Protein AF-A0A821DBW0-F1 (afdb_monomer_lite)

Foldseek 3Di:
DDPVCVVVDDDPDDDDPVNVLVLLLVLCVLAPCQVVDVVSSVVVSVV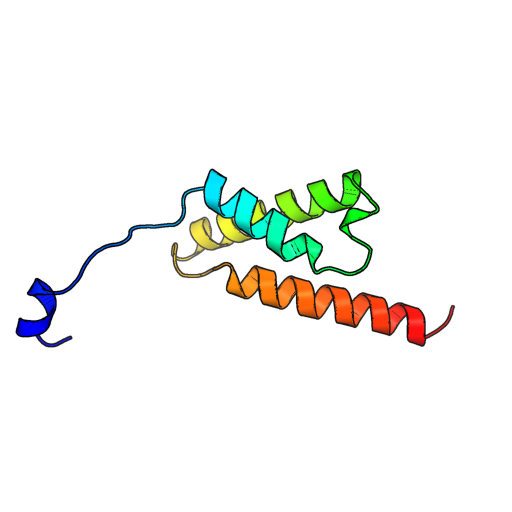VSVVLVVCCVVDNNPSDDCVVSNVVSVVRNVVVVVVVVVPD

Secondary structure (DSSP, 8-state):
--GGGGGG-----PPPHHHHHHHHHHHHTTSTTGGGSHHHHHHHHHHHHHHHHHHHHHS-TTS--HHHHHHHHHHHHHHHHHHHHH--

Radius of gyration: 17.26 Å; chains: 1; bounding box: 33×28×58 Å

Structure (mmCIF, N/CA/C/O backbone):
data_AF-A0A821DBW0-F1
#
_entry.id   AF-A0A821DBW0-F1
#
loop_
_atom_site.group_PDB
_atom_site.id
_atom_site.type_symbol
_atom_site.label_atom_id
_atom_site.label_alt_id
_atom_site.label_comp_id
_atom_site.label_asym_id
_atom_site.label_entity_id
_atom_site.label_seq_id
_atom_site.pdbx_PDB_ins_code
_atom_site.Cartn_x
_atom_site.Cartn_y
_atom_site.Cartn_z
_atom_site.occupancy
_atom_site.B_iso_or_equiv
_atom_site.auth_seq_id
_atom_site.auth_comp_id
_atom_site.auth_asym_id
_atom_site.auth_atom_id
_atom_site.pdbx_PDB_model_num
ATOM 1 N N . MET A 1 1 ? -20.616 -14.711 19.531 1.00 68.19 1 MET A N 1
ATOM 2 C CA . MET A 1 1 ? -19.578 -15.265 20.431 1.00 68.19 1 MET A CA 1
ATOM 3 C C . MET A 1 1 ? -20.231 -15.666 21.749 1.00 68.19 1 MET A C 1
ATOM 5 O O . MET A 1 1 ? -21.231 -15.040 22.081 1.00 68.19 1 MET A O 1
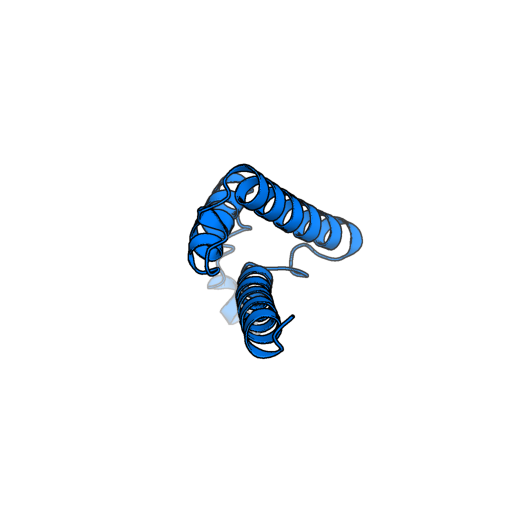ATOM 9 N N . PRO A 1 2 ? -19.718 -16.681 22.469 1.00 85.12 2 PRO A N 1
ATOM 10 C CA . PRO A 1 2 ? -20.169 -17.018 23.825 1.00 85.12 2 PRO A CA 1
ATOM 11 C C . PRO A 1 2 ? -19.888 -15.874 24.812 1.00 85.12 2 PRO A C 1
ATOM 13 O O . PRO A 1 2 ? -18.829 -15.255 24.725 1.00 85.12 2 PRO A O 1
ATOM 16 N N . GLU A 1 3 ? -20.788 -15.618 25.765 1.00 78.56 3 GLU A N 1
ATOM 17 C CA . GLU A 1 3 ? -20.655 -14.514 26.738 1.00 78.56 3 GLU A CA 1
ATOM 18 C C . GLU A 1 3 ? -19.382 -14.610 27.589 1.00 78.56 3 GLU A C 1
ATOM 20 O O . GLU A 1 3 ? -18.715 -13.605 27.812 1.00 78.56 3 GLU A O 1
ATOM 25 N N . THR A 1 4 ? -18.966 -15.821 27.966 1.00 86.12 4 THR A N 1
ATOM 26 C CA . THR A 1 4 ? -17.733 -16.063 28.737 1.00 86.12 4 THR A CA 1
ATOM 27 C C . THR A 1 4 ? -16.456 -15.686 27.988 1.00 86.12 4 THR A C 1
ATOM 29 O O . THR A 1 4 ? -15.398 -15.587 28.595 1.00 86.12 4 THR A O 1
ATOM 32 N N . MET A 1 5 ? -16.520 -15.513 26.664 1.00 84.75 5 MET A N 1
ATOM 33 C CA . MET A 1 5 ? -15.377 -15.073 25.866 1.00 84.75 5 MET A CA 1
ATOM 34 C C . MET A 1 5 ? -15.258 -13.548 25.795 1.00 84.75 5 MET A C 1
ATOM 36 O O . MET A 1 5 ? -14.180 -13.071 25.457 1.00 84.75 5 MET A O 1
ATOM 40 N N . LEU A 1 6 ? -16.314 -12.792 26.126 1.00 80.12 6 LEU A N 1
ATOM 41 C CA . LEU A 1 6 ? -16.324 -11.325 26.037 1.00 80.12 6 LEU A CA 1
ATOM 42 C C . LEU A 1 6 ? -15.299 -10.678 26.977 1.00 80.12 6 LEU A C 1
ATOM 44 O O . LEU A 1 6 ? -14.674 -9.691 26.602 1.00 80.12 6 LEU A O 1
ATOM 48 N N . GLU A 1 7 ? -15.071 -11.270 28.152 1.00 83.19 7 GLU A N 1
ATOM 49 C CA . GLU A 1 7 ? -14.086 -10.797 29.140 1.00 83.19 7 GLU A CA 1
ATOM 50 C C . GLU A 1 7 ? -12.630 -10.904 28.653 1.00 83.19 7 GLU A C 1
ATOM 52 O O . GLU A 1 7 ? -11.737 -10.285 29.227 1.00 83.19 7 GLU A O 1
ATOM 57 N N . TYR A 1 8 ? -12.386 -11.666 27.583 1.00 83.88 8 TYR A N 1
ATOM 58 C CA . TYR A 1 8 ? -11.059 -11.874 27.001 1.00 83.88 8 TYR A CA 1
ATOM 59 C C . TYR A 1 8 ? -10.861 -11.134 25.670 1.00 83.88 8 TYR A C 1
ATOM 61 O O . TYR A 1 8 ? -9.847 -11.340 25.000 1.00 83.88 8 TYR A O 1
ATOM 69 N N . ILE A 1 9 ? -11.818 -10.296 25.254 1.00 85.12 9 ILE A N 1
ATOM 70 C CA . ILE A 1 9 ? -11.716 -9.522 24.014 1.00 85.12 9 ILE A CA 1
ATOM 71 C C . ILE A 1 9 ? -10.969 -8.222 24.295 1.00 85.12 9 ILE A C 1
ATOM 73 O O . ILE A 1 9 ? -11.364 -7.430 25.145 1.00 85.12 9 ILE A O 1
ATOM 77 N N . TRP A 1 10 ? -9.915 -7.984 23.520 1.00 79.94 10 TRP A N 1
ATOM 78 C CA . TRP A 1 10 ? -9.252 -6.689 23.445 1.00 79.94 10 TRP A CA 1
ATOM 79 C C . TRP A 1 10 ? -9.624 -5.981 22.149 1.00 79.94 10 TRP A C 1
ATOM 81 O O . TRP A 1 10 ? -9.549 -6.569 21.068 1.00 79.94 10 TRP A O 1
ATOM 91 N N . ASP A 1 11 ? -9.979 -4.703 22.266 1.00 77.56 11 ASP A N 1
ATOM 92 C CA . ASP A 1 11 ? -10.075 -3.804 21.124 1.00 77.56 11 ASP A CA 1
ATOM 93 C C . ASP A 1 11 ? -8.688 -3.212 20.842 1.00 77.56 11 ASP A C 1
ATOM 95 O O . ASP A 1 11 ? -8.168 -2.400 21.610 1.00 77.56 11 ASP A O 1
ATOM 99 N N . TYR A 1 12 ? -8.062 -3.665 19.757 1.00 74.69 12 TYR A N 1
ATOM 100 C CA . TYR A 1 12 ? -6.782 -3.133 19.282 1.00 74.69 12 TYR A CA 1
ATOM 101 C C . TYR A 1 12 ? -6.942 -1.825 18.490 1.00 74.69 12 TYR A C 1
ATOM 103 O O . TYR A 1 12 ? -5.940 -1.211 18.120 1.00 74.69 12 TYR A O 1
ATOM 111 N N . GLY A 1 13 ? -8.180 -1.388 18.245 1.00 76.38 13 GLY A N 1
ATOM 112 C CA . GLY A 1 13 ? -8.508 -0.200 17.478 1.00 76.38 13 GLY A CA 1
ATOM 113 C C . GLY A 1 13 ? -8.211 -0.329 15.983 1.00 76.38 13 GLY A C 1
ATOM 114 O O . GLY A 1 13 ? -7.928 -1.404 15.448 1.00 76.38 13 GLY A O 1
ATOM 115 N N . TYR A 1 14 ? -8.278 0.814 15.302 1.00 78.88 14 TYR A N 1
ATOM 116 C CA . TYR A 1 14 ? -7.980 0.941 13.878 1.00 78.88 14 TYR A CA 1
ATOM 117 C C . TYR A 1 14 ? -6.552 1.436 13.650 1.00 78.88 14 TYR A C 1
ATOM 119 O O . TYR A 1 14 ? -5.968 2.146 14.471 1.00 78.88 14 TYR A O 1
ATOM 127 N N . LEU A 1 15 ? -6.001 1.090 12.488 1.00 82.50 15 LEU A N 1
ATOM 128 C CA . LEU A 1 15 ? -4.728 1.632 12.036 1.00 82.50 15 LEU A CA 1
ATOM 129 C C . LEU A 1 15 ? -4.869 3.147 11.831 1.00 82.50 15 LEU A C 1
ATOM 131 O O . LEU A 1 15 ? -5.760 3.588 11.108 1.00 82.50 15 LEU A O 1
ATOM 135 N N . ASN A 1 16 ? -4.005 3.948 12.456 1.00 87.25 16 ASN A N 1
ATOM 136 C CA . ASN A 1 16 ? -3.997 5.388 12.199 1.00 87.25 16 ASN A CA 1
ATOM 137 C C . ASN A 1 16 ? -3.414 5.701 10.809 1.00 87.25 16 ASN A C 1
ATOM 139 O O . ASN A 1 16 ? -2.638 4.917 10.257 1.00 87.25 16 ASN A O 1
ATOM 143 N N . GLU A 1 17 ? -3.759 6.871 10.271 1.00 88.44 17 GLU A N 1
ATOM 144 C CA . GLU A 1 17 ? -3.404 7.279 8.904 1.00 88.44 17 GLU A CA 1
ATOM 145 C C . GLU A 1 17 ? -1.890 7.291 8.647 1.00 88.44 17 GLU A C 1
ATOM 147 O O . GLU A 1 17 ? -1.436 6.852 7.592 1.00 88.44 17 GLU A O 1
ATOM 152 N N . THR A 1 18 ? -1.085 7.740 9.616 1.00 92.50 18 THR A N 1
ATOM 153 C CA . THR A 1 18 ? 0.382 7.767 9.495 1.00 92.50 18 THR A CA 1
ATOM 154 C C . THR A 1 18 ? 0.960 6.360 9.376 1.00 92.50 18 THR A C 1
ATOM 156 O O . THR A 1 18 ? 1.804 6.093 8.525 1.00 92.50 18 THR A O 1
ATOM 159 N N . THR A 1 19 ? 0.473 5.438 10.203 1.00 93.38 19 THR A N 1
ATOM 160 C CA . THR A 1 19 ? 0.926 4.046 10.186 1.00 93.38 19 THR A CA 1
ATOM 161 C C . THR A 1 19 ? 0.467 3.362 8.900 1.00 93.38 19 THR A C 1
ATOM 163 O O . THR A 1 19 ? 1.231 2.620 8.287 1.00 93.38 19 THR A O 1
ATOM 166 N N . GLU A 1 20 ? -0.758 3.639 8.447 1.00 94.19 20 GLU A N 1
ATOM 167 C CA . GLU A 1 20 ? -1.260 3.155 7.161 1.00 94.19 20 GLU A CA 1
ATOM 168 C C . GLU A 1 20 ? -0.396 3.635 5.991 1.00 94.19 20 GLU A C 1
ATOM 170 O O . GLU A 1 20 ? -0.001 2.825 5.151 1.00 94.19 20 GLU A O 1
ATOM 175 N N . LEU A 1 21 ? -0.048 4.924 5.962 1.00 96.75 21 LEU A N 1
ATOM 176 C CA . LEU A 1 21 ? 0.854 5.506 4.970 1.00 96.75 21 LEU A CA 1
ATOM 177 C C . LEU A 1 21 ? 2.193 4.761 4.920 1.00 96.75 21 LEU A C 1
ATOM 179 O O . LEU A 1 21 ? 2.668 4.435 3.828 1.00 96.75 21 LEU A O 1
ATOM 183 N N . ASP A 1 22 ? 2.794 4.483 6.076 1.00 96.81 22 ASP A N 1
ATOM 184 C CA . ASP A 1 22 ? 4.076 3.782 6.156 1.00 96.81 22 ASP A CA 1
ATOM 185 C C . ASP A 1 22 ? 3.963 2.334 5.663 1.00 96.81 22 ASP A C 1
ATOM 187 O O . ASP A 1 22 ? 4.778 1.897 4.846 1.00 96.81 22 ASP A O 1
ATOM 191 N N . TYR A 1 23 ? 2.905 1.611 6.049 1.00 97.56 23 TYR A N 1
ATOM 192 C CA . TYR A 1 23 ? 2.646 0.270 5.521 1.00 97.56 23 TYR A CA 1
ATOM 193 C C . TYR A 1 23 ? 2.451 0.277 4.004 1.00 97.56 23 TYR A C 1
ATOM 195 O O . TYR A 1 23 ? 3.076 -0.526 3.308 1.00 97.56 23 TYR A O 1
ATOM 203 N N . VAL A 1 24 ? 1.628 1.185 3.469 1.00 98.06 24 VAL A N 1
ATOM 204 C CA . VAL A 1 24 ? 1.388 1.299 2.023 1.00 98.06 24 VAL A CA 1
ATOM 205 C C . VAL A 1 24 ? 2.695 1.579 1.284 1.00 98.06 24 VAL A C 1
ATOM 207 O O . VAL A 1 24 ? 3.009 0.873 0.324 1.00 98.06 24 VAL A O 1
ATOM 210 N N . LYS A 1 25 ? 3.504 2.537 1.759 1.00 98.12 25 LYS A N 1
ATOM 211 C CA . LYS A 1 25 ? 4.838 2.823 1.204 1.00 98.12 25 LYS A CA 1
ATOM 212 C C . LYS A 1 25 ? 5.703 1.570 1.157 1.00 98.12 25 LYS A C 1
ATOM 214 O O . LYS A 1 25 ? 6.205 1.217 0.091 1.00 98.12 25 LYS A O 1
ATOM 219 N N . THR A 1 26 ? 5.856 0.873 2.284 1.00 98.19 26 THR A N 1
ATOM 220 C CA . THR A 1 26 ? 6.686 -0.336 2.367 1.00 98.19 26 THR A CA 1
ATOM 221 C C . THR A 1 26 ? 6.171 -1.451 1.458 1.00 98.19 26 THR A C 1
ATOM 223 O O . THR A 1 26 ? 6.960 -2.126 0.797 1.00 98.19 26 THR A O 1
ATOM 226 N N . MET A 1 27 ? 4.854 -1.642 1.366 1.00 98.50 27 MET A N 1
ATOM 227 C CA . MET A 1 27 ? 4.258 -2.663 0.501 1.00 98.50 27 MET A CA 1
ATOM 228 C C . MET A 1 27 ? 4.463 -2.367 -0.988 1.00 98.50 27 MET A C 1
ATOM 230 O O . MET A 1 27 ? 4.700 -3.297 -1.768 1.00 98.50 27 MET A O 1
ATOM 234 N N . LEU A 1 28 ? 4.413 -1.093 -1.385 1.00 98.31 28 LEU A N 1
ATOM 235 C CA . LEU A 1 28 ? 4.620 -0.673 -2.770 1.00 98.31 28 LEU A CA 1
ATOM 236 C C . LEU A 1 28 ? 6.070 -0.800 -3.236 1.00 98.31 28 LEU A C 1
ATOM 238 O O . LEU A 1 28 ? 6.291 -0.929 -4.437 1.00 98.31 28 LEU A O 1
ATOM 242 N N . LEU A 1 29 ? 7.050 -0.883 -2.332 1.00 97.94 29 LEU A N 1
ATOM 243 C CA . LEU A 1 29 ? 8.431 -1.230 -2.703 1.00 97.94 29 LEU A CA 1
ATOM 244 C C . LEU A 1 29 ? 8.547 -2.629 -3.337 1.00 97.94 29 LEU A C 1
ATOM 246 O O . LEU A 1 29 ? 9.531 -2.927 -4.006 1.00 97.94 29 LEU A O 1
ATOM 250 N N . ARG A 1 30 ? 7.537 -3.492 -3.168 1.00 96.88 30 ARG A N 1
ATOM 251 C CA . ARG A 1 30 ? 7.464 -4.808 -3.829 1.00 96.88 30 ARG A CA 1
ATOM 252 C C . ARG A 1 30 ? 6.916 -4.735 -5.262 1.00 96.88 30 ARG A C 1
ATOM 254 O O . ARG A 1 30 ? 6.871 -5.756 -5.951 1.00 96.88 30 ARG A O 1
ATOM 261 N N . CYS A 1 31 ? 6.447 -3.567 -5.706 1.00 97.94 31 CYS A N 1
ATOM 262 C CA . CYS A 1 31 ? 6.034 -3.341 -7.088 1.00 97.94 31 CYS A CA 1
ATOM 263 C C . CYS A 1 31 ? 7.271 -3.117 -7.962 1.00 97.94 31 CYS A C 1
ATOM 265 O O . CYS A 1 31 ? 8.068 -2.213 -7.712 1.00 97.94 31 CYS A O 1
ATOM 267 N N . LYS A 1 32 ? 7.423 -3.924 -9.014 1.00 96.69 32 LYS A N 1
ATOM 268 C CA . LYS A 1 32 ? 8.561 -3.869 -9.935 1.00 96.69 32 LYS A CA 1
ATOM 269 C C . LYS A 1 32 ? 8.692 -2.475 -10.555 1.00 96.69 32 LYS A C 1
ATOM 271 O O . LYS A 1 32 ? 7.746 -1.955 -11.145 1.00 96.69 32 LYS A O 1
ATOM 276 N N . TYR A 1 33 ? 9.876 -1.881 -10.420 1.00 96.56 33 TYR A N 1
ATOM 277 C CA . TYR A 1 33 ? 10.261 -0.577 -10.979 1.00 96.56 33 TYR A CA 1
ATOM 278 C C . TYR A 1 33 ? 9.440 0.635 -10.515 1.00 96.56 33 TYR A C 1
ATOM 280 O O . TYR A 1 33 ? 9.799 1.754 -10.867 1.00 96.56 33 TYR A O 1
ATOM 288 N N . LEU A 1 34 ? 8.382 0.462 -9.715 1.00 97.31 34 LEU A N 1
ATOM 289 C CA . LEU A 1 34 ? 7.492 1.561 -9.342 1.00 97.31 34 LEU A CA 1
ATOM 290 C C . LEU A 1 34 ? 8.241 2.638 -8.547 1.00 97.31 34 LEU A C 1
ATOM 292 O O . LEU A 1 34 ? 8.109 3.823 -8.831 1.00 97.31 34 LEU A O 1
ATOM 296 N N . SER A 1 35 ? 9.089 2.220 -7.603 1.00 96.69 35 SER A N 1
ATOM 297 C CA . SER A 1 35 ? 9.914 3.117 -6.784 1.00 96.69 35 SER A CA 1
ATOM 298 C C . SER A 1 35 ? 10.999 3.860 -7.568 1.00 96.69 35 SER A C 1
ATOM 300 O O . SER A 1 35 ? 11.570 4.811 -7.046 1.00 96.69 35 SER A O 1
ATOM 302 N N . ASN A 1 36 ? 11.295 3.457 -8.809 1.00 97.62 36 ASN A N 1
ATOM 303 C CA . ASN A 1 36 ? 12.282 4.145 -9.646 1.00 97.62 36 ASN A CA 1
ATOM 304 C C . ASN A 1 36 ? 11.735 5.472 -10.197 1.00 97.62 36 ASN A C 1
ATOM 306 O O . ASN A 1 36 ? 12.507 6.307 -10.663 1.00 97.62 36 ASN A O 1
ATOM 310 N N . PHE A 1 37 ? 10.414 5.667 -10.149 1.00 96.75 37 PHE A N 1
ATOM 311 C CA . PHE A 1 37 ? 9.731 6.859 -10.634 1.00 96.75 37 PHE A CA 1
ATOM 312 C C . PHE A 1 37 ? 9.069 7.582 -9.461 1.00 96.75 37 PHE A C 1
ATOM 314 O O . PHE A 1 37 ? 7.883 7.394 -9.206 1.00 96.75 37 PHE A O 1
ATOM 321 N N . GLU A 1 38 ? 9.823 8.419 -8.746 1.00 96.69 38 GLU A N 1
ATOM 322 C CA . GLU A 1 38 ? 9.390 9.056 -7.489 1.00 96.69 38 GLU A CA 1
ATOM 323 C C . GLU A 1 38 ? 8.014 9.739 -7.580 1.00 96.69 38 GLU A C 1
ATOM 325 O O . GLU A 1 38 ? 7.155 9.538 -6.721 1.00 96.69 38 GLU A O 1
ATOM 330 N N . VAL A 1 39 ? 7.768 10.500 -8.652 1.00 97.81 39 VAL A N 1
ATOM 331 C CA . VAL A 1 39 ? 6.484 11.189 -8.865 1.00 97.81 39 VAL A CA 1
ATOM 332 C C . VAL A 1 39 ? 5.330 10.190 -8.985 1.00 97.81 39 VAL A C 1
ATOM 334 O O . VAL A 1 39 ? 4.286 10.373 -8.361 1.00 97.81 39 VAL A O 1
ATOM 337 N N . ILE A 1 40 ? 5.521 9.112 -9.750 1.00 97.62 40 ILE A N 1
ATOM 338 C CA . ILE A 1 40 ? 4.503 8.072 -9.946 1.00 97.62 40 ILE A CA 1
ATOM 339 C C . ILE A 1 40 ? 4.314 7.274 -8.654 1.00 97.62 40 ILE A C 1
ATOM 341 O O . ILE A 1 40 ? 3.183 7.004 -8.266 1.00 97.62 40 ILE A O 1
ATOM 345 N N . PHE A 1 41 ? 5.399 6.939 -7.957 1.00 98.31 41 PHE A N 1
ATOM 346 C CA . PHE A 1 41 ? 5.361 6.231 -6.682 1.00 98.31 41 PHE A CA 1
ATOM 347 C C . PHE A 1 41 ? 4.525 6.992 -5.646 1.00 98.31 41 PHE A C 1
ATOM 349 O O . PHE A 1 41 ? 3.590 6.433 -5.071 1.00 98.31 41 PHE A O 1
ATOM 356 N N . ASN A 1 42 ? 4.792 8.290 -5.474 1.00 98.06 42 ASN A N 1
ATOM 357 C CA . ASN A 1 42 ? 4.031 9.149 -4.569 1.00 98.06 42 ASN A CA 1
ATOM 358 C C . ASN A 1 42 ? 2.567 9.297 -5.003 1.00 98.06 42 ASN A C 1
ATOM 360 O O . ASN A 1 42 ? 1.674 9.240 -4.156 1.00 98.06 42 ASN A O 1
ATOM 364 N N . LEU A 1 43 ? 2.302 9.425 -6.307 1.00 98.38 43 LEU A N 1
ATOM 365 C CA . LEU A 1 43 ? 0.937 9.476 -6.833 1.00 98.38 43 LEU A CA 1
ATOM 366 C C . LEU A 1 43 ? 0.160 8.188 -6.528 1.00 98.38 43 LEU A C 1
ATOM 368 O O . LEU A 1 43 ? -0.982 8.262 -6.086 1.00 98.38 43 LEU A O 1
ATOM 372 N N . VAL A 1 44 ? 0.771 7.015 -6.720 1.00 98.38 44 VAL A N 1
ATOM 373 C CA . VAL A 1 44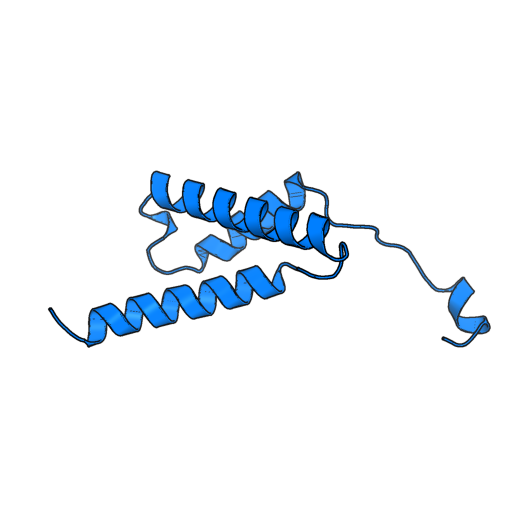 ? 0.136 5.717 -6.438 1.00 98.38 44 VAL A CA 1
ATOM 374 C C . VAL A 1 44 ? -0.139 5.548 -4.943 1.00 98.38 44 VAL A C 1
ATOM 376 O O . VAL A 1 44 ? -1.221 5.089 -4.586 1.00 98.38 44 VAL A O 1
ATOM 379 N N . ILE A 1 45 ? 0.779 5.970 -4.064 1.00 98.25 45 ILE A N 1
ATOM 380 C CA . ILE A 1 45 ? 0.536 5.981 -2.611 1.00 98.25 45 ILE A CA 1
ATOM 381 C C . ILE A 1 45 ? -0.713 6.804 -2.287 1.00 98.25 45 ILE A C 1
ATOM 383 O O . ILE A 1 45 ? -1.618 6.309 -1.616 1.00 98.25 45 ILE A O 1
ATOM 387 N N . GLN A 1 46 ? -0.777 8.045 -2.780 1.00 98.25 46 GLN A N 1
ATOM 388 C CA . GLN A 1 46 ? -1.912 8.931 -2.518 1.00 98.25 46 GLN A CA 1
ATOM 389 C C . GLN A 1 46 ? -3.209 8.367 -3.095 1.00 98.25 46 GLN A C 1
ATOM 391 O O . GLN A 1 46 ? -4.226 8.358 -2.409 1.00 98.25 46 GLN A O 1
ATOM 396 N N . LEU A 1 47 ? -3.169 7.828 -4.315 1.00 98.44 47 LEU A N 1
ATOM 397 C CA . LEU A 1 47 ? -4.323 7.201 -4.951 1.00 98.44 47 LEU A CA 1
ATOM 398 C C . LEU A 1 47 ? -4.878 6.050 -4.105 1.00 98.44 47 LEU A C 1
ATOM 400 O O . LEU A 1 47 ? -6.086 5.982 -3.895 1.00 98.44 47 LEU A O 1
ATOM 404 N N . LEU A 1 48 ? -4.020 5.157 -3.604 1.00 98.06 48 LEU A N 1
ATOM 405 C CA . LEU A 1 48 ? -4.450 3.998 -2.818 1.00 98.06 48 LEU A CA 1
ATOM 406 C C . LEU A 1 48 ? -4.997 4.392 -1.444 1.00 98.06 48 LEU A C 1
ATOM 408 O O . LEU A 1 48 ? -6.006 3.833 -1.016 1.00 98.06 48 LEU A O 1
ATOM 412 N N . LEU A 1 49 ? -4.381 5.371 -0.775 1.00 96.94 49 LEU A N 1
ATOM 413 C CA . LEU A 1 49 ? -4.885 5.896 0.498 1.00 96.94 49 LEU A CA 1
ATOM 414 C C . LEU A 1 49 ? -6.242 6.580 0.325 1.00 96.94 49 LEU A C 1
ATOM 416 O O . LEU A 1 49 ? -7.175 6.292 1.072 1.00 96.94 49 LEU A O 1
ATOM 420 N N . GLN A 1 50 ? -6.382 7.431 -0.695 1.00 97.06 50 GLN A N 1
ATOM 421 C CA . GLN A 1 50 ? -7.655 8.087 -0.995 1.00 97.06 50 GLN A CA 1
ATOM 422 C C . GLN A 1 50 ? -8.726 7.079 -1.413 1.00 97.06 50 GLN A C 1
ATOM 424 O O . GLN A 1 50 ? -9.871 7.209 -0.996 1.00 97.06 50 GLN A O 1
ATOM 429 N N . SER A 1 51 ? -8.360 6.038 -2.167 1.00 96.94 51 SER A N 1
ATOM 430 C CA . SER A 1 51 ? -9.286 4.960 -2.530 1.00 96.94 51 SER A CA 1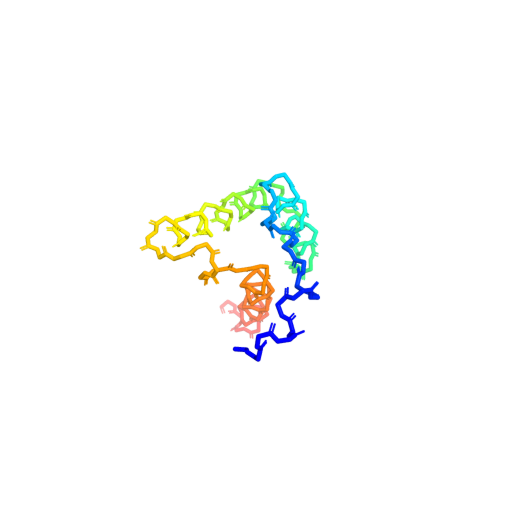
ATOM 431 C C . SER A 1 51 ? -9.785 4.220 -1.290 1.00 96.94 51 SER A C 1
ATOM 433 O O . SER A 1 51 ? -10.987 4.040 -1.134 1.00 96.94 51 SER A O 1
ATOM 435 N N . GLN A 1 52 ? -8.890 3.833 -0.373 1.00 95.38 52 GLN A N 1
ATOM 436 C CA . GLN A 1 52 ? -9.303 3.187 0.874 1.00 95.38 52 GLN A CA 1
ATOM 437 C C . GLN A 1 52 ? -10.194 4.102 1.721 1.00 95.38 52 GLN A C 1
ATOM 439 O O . GLN A 1 52 ? -11.240 3.663 2.188 1.00 95.38 52 GLN A O 1
ATOM 444 N N . ASN A 1 53 ? -9.834 5.379 1.875 1.00 94.62 53 ASN A N 1
ATOM 445 C CA . ASN A 1 53 ? -10.658 6.342 2.606 1.00 94.62 53 ASN A CA 1
ATOM 446 C C . ASN A 1 53 ? -12.048 6.505 1.968 1.00 94.62 53 ASN A C 1
ATOM 448 O O . ASN A 1 53 ? -13.055 6.522 2.666 1.00 94.62 53 ASN A O 1
ATOM 452 N N . HIS A 1 54 ? -12.113 6.552 0.638 1.00 95.62 54 HIS A N 1
ATOM 453 C CA . HIS A 1 54 ? -13.370 6.628 -0.096 1.00 95.62 54 HIS A CA 1
ATOM 454 C C . HIS A 1 54 ? -14.286 5.432 0.196 1.00 95.62 54 HIS A C 1
ATOM 456 O O . HIS A 1 54 ? -15.455 5.628 0.518 1.00 95.62 54 HIS A O 1
ATOM 462 N N . PHE A 1 55 ? -13.760 4.203 0.161 1.00 94.94 55 PHE A N 1
ATOM 463 C CA . PHE A 1 55 ? -14.550 3.017 0.509 1.00 94.94 55 PHE A CA 1
ATOM 464 C C . PHE A 1 55 ? -14.993 3.020 1.975 1.00 94.94 55 PHE A C 1
ATOM 466 O O . PHE A 1 55 ? -16.157 2.746 2.245 1.00 94.94 55 PHE A O 1
ATOM 473 N N . ARG A 1 56 ? -14.130 3.432 2.916 1.00 92.81 56 ARG A N 1
ATOM 474 C CA . ARG A 1 56 ? -14.511 3.575 4.336 1.00 92.81 56 ARG A CA 1
ATOM 475 C C . ARG A 1 56 ? -15.626 4.596 4.562 1.00 92.81 56 ARG A C 1
ATOM 477 O O . ARG A 1 56 ? -16.379 4.450 5.515 1.00 92.81 56 ARG A O 1
ATOM 484 N N . GLN A 1 57 ? -15.708 5.636 3.731 1.00 93.31 57 GLN A N 1
ATOM 485 C CA . GLN A 1 57 ? -16.750 6.664 3.824 1.00 93.31 57 GLN A CA 1
ATOM 486 C C . GLN A 1 57 ? -18.094 6.206 3.253 1.00 93.31 57 GLN A C 1
ATOM 488 O O . GLN A 1 57 ? -19.136 6.663 3.719 1.00 93.31 57 GLN A O 1
ATOM 493 N N . ILE A 1 58 ? -18.076 5.361 2.220 1.00 95.88 58 ILE A N 1
ATOM 494 C CA . ILE A 1 58 ? -19.293 4.867 1.561 1.00 95.88 58 ILE A CA 1
ATOM 495 C C . ILE A 1 58 ? -19.841 3.621 2.262 1.00 95.88 58 ILE A C 1
ATOM 497 O O . ILE A 1 58 ? -21.056 3.436 2.323 1.00 95.88 58 ILE A O 1
ATOM 501 N N . GLU A 1 59 ? -18.953 2.770 2.769 1.00 92.69 59 GLU A N 1
ATOM 502 C CA . GLU A 1 59 ? -19.278 1.503 3.417 1.00 92.69 59 GLU A CA 1
ATOM 503 C C . GLU A 1 59 ? -18.901 1.544 4.911 1.00 92.69 59 GLU A C 1
ATOM 505 O O . GLU A 1 59 ? -19.255 2.481 5.622 1.00 92.69 59 GLU A O 1
ATOM 510 N N . ASP A 1 60 ? -18.214 0.512 5.406 1.00 88.12 60 ASP A N 1
ATOM 511 C CA . ASP A 1 60 ? -17.741 0.402 6.786 1.00 88.12 60 ASP A CA 1
ATOM 512 C C . ASP A 1 60 ? -16.210 0.522 6.857 1.00 88.12 60 ASP A C 1
ATOM 514 O O . ASP A 1 60 ? -15.505 0.226 5.889 1.00 88.12 60 ASP A O 1
ATOM 518 N N . ALA A 1 61 ? -15.663 0.892 8.018 1.00 84.06 61 ALA A N 1
ATOM 519 C CA . ALA A 1 61 ? -14.217 0.977 8.238 1.00 84.06 61 ALA A CA 1
ATOM 520 C C . ALA A 1 61 ? -13.470 -0.340 7.922 1.00 84.06 61 ALA A C 1
ATOM 522 O O . ALA A 1 61 ? -12.299 -0.307 7.539 1.00 84.06 61 ALA A O 1
ATOM 523 N N . SER A 1 62 ? -14.149 -1.486 8.046 1.00 87.06 62 SER A N 1
ATOM 524 C CA . SER A 1 62 ? -13.622 -2.825 7.753 1.00 87.06 62 SER A CA 1
ATOM 525 C C . SER A 1 62 ? -13.752 -3.276 6.286 1.00 87.06 62 SER A C 1
ATOM 527 O O . SER A 1 62 ? -13.271 -4.359 5.945 1.00 87.06 62 SER A O 1
ATOM 529 N N . SER A 1 63 ? -14.360 -2.460 5.413 1.00 90.50 63 SER A N 1
ATOM 530 C CA . SER A 1 63 ? -14.555 -2.752 3.975 1.00 90.50 63 SER A CA 1
ATOM 531 C C . SER A 1 63 ? -13.247 -2.911 3.196 1.00 90.50 63 SER A C 1
ATOM 533 O O . SER A 1 63 ? -13.189 -3.632 2.200 1.00 90.50 63 SER A O 1
ATOM 535 N N . VAL A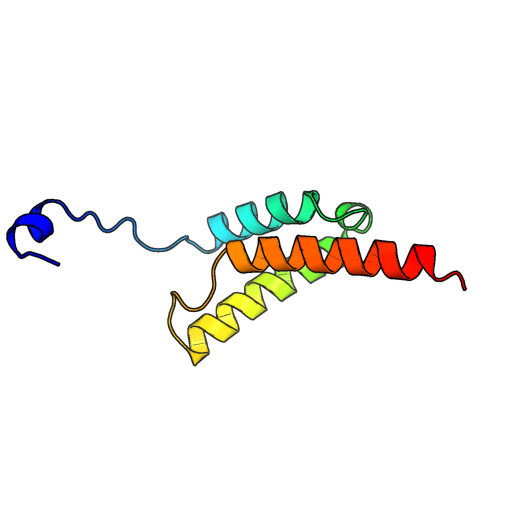 1 64 ? -12.180 -2.263 3.666 1.00 94.56 64 VAL A N 1
ATOM 536 C CA . VAL A 1 64 ? -10.862 -2.251 3.030 1.00 94.56 64 VAL A CA 1
ATOM 537 C C . VAL A 1 64 ? -9.757 -2.495 4.041 1.00 94.56 64 VAL A C 1
ATOM 539 O O . VAL A 1 64 ? -9.868 -2.182 5.227 1.00 94.56 64 VAL A O 1
ATOM 542 N N . SER A 1 65 ? -8.650 -3.054 3.567 1.00 94.81 65 SER A N 1
ATOM 543 C CA . SER A 1 65 ? -7.482 -3.327 4.397 1.00 94.81 65 SER A CA 1
ATOM 544 C C . SER A 1 65 ? -6.188 -3.303 3.588 1.00 94.81 65 SER A C 1
ATOM 546 O O . SER A 1 65 ? -6.183 -3.332 2.358 1.00 94.81 65 SER A O 1
ATOM 548 N N . LEU A 1 66 ? -5.051 -3.417 4.278 1.00 96.19 66 LEU A N 1
ATOM 549 C CA . LEU A 1 66 ? -3.752 -3.627 3.631 1.00 96.19 66 LEU A CA 1
ATOM 550 C C . LEU A 1 66 ? -3.718 -4.875 2.722 1.00 96.19 66 LEU A C 1
ATOM 552 O O . LEU A 1 66 ? -2.866 -4.972 1.843 1.00 96.19 66 LEU A O 1
ATOM 556 N N . ARG A 1 67 ? -4.657 -5.824 2.851 1.00 97.19 67 ARG A N 1
ATOM 557 C CA . ARG A 1 67 ? -4.772 -6.946 1.900 1.00 97.19 67 ARG A CA 1
ATOM 558 C C . ARG A 1 67 ? -5.123 -6.472 0.489 1.00 97.19 67 ARG A C 1
ATOM 560 O O . ARG A 1 67 ? -4.707 -7.108 -0.476 1.00 97.19 67 ARG A O 1
ATOM 567 N N . ASP A 1 68 ? -5.847 -5.369 0.355 1.00 97.62 68 ASP A N 1
ATOM 568 C CA . ASP A 1 68 ? -6.198 -4.782 -0.940 1.00 97.62 68 ASP A CA 1
ATOM 569 C C . ASP A 1 68 ? -4.980 -4.138 -1.603 1.00 97.62 68 ASP A C 1
ATOM 571 O O . ASP A 1 68 ? -4.778 -4.278 -2.808 1.00 97.62 68 ASP A O 1
ATOM 575 N N . ILE A 1 69 ? -4.081 -3.570 -0.799 1.00 98.19 69 ILE A N 1
ATOM 576 C CA . ILE A 1 69 ? -2.763 -3.099 -1.243 1.00 98.19 69 ILE A CA 1
ATOM 577 C C . ILE A 1 69 ? -1.897 -4.270 -1.716 1.00 98.19 69 ILE A C 1
ATOM 579 O O . ILE A 1 69 ? -1.234 -4.181 -2.747 1.00 98.19 69 ILE A O 1
ATOM 583 N N . ASP A 1 70 ? -1.935 -5.409 -1.019 1.00 98.31 70 ASP A N 1
ATOM 584 C CA . ASP A 1 70 ? -1.232 -6.614 -1.470 1.00 98.31 70 ASP A CA 1
ATOM 585 C C . ASP A 1 70 ? -1.754 -7.111 -2.827 1.00 98.31 70 ASP A C 1
ATOM 587 O O . ASP A 1 70 ? -0.968 -7.417 -3.728 1.00 98.31 70 ASP A O 1
ATOM 591 N N . ARG A 1 71 ? -3.082 -7.140 -2.998 1.00 98.44 71 ARG A N 1
ATOM 592 C CA . ARG A 1 71 ? -3.737 -7.485 -4.269 1.00 98.44 71 ARG A CA 1
ATOM 593 C C . ARG A 1 71 ? -3.356 -6.507 -5.378 1.00 98.44 71 ARG A C 1
ATOM 595 O O . ARG A 1 71 ? -3.051 -6.960 -6.481 1.00 98.44 71 ARG A O 1
ATOM 602 N N . PHE A 1 72 ? -3.304 -5.207 -5.084 1.00 98.50 72 PHE A N 1
ATOM 603 C CA . PHE A 1 72 ? -2.816 -4.196 -6.020 1.00 98.50 72 PHE A CA 1
ATOM 604 C C . PHE A 1 72 ? -1.389 -4.509 -6.484 1.00 98.50 72 PHE A C 1
ATOM 606 O O . PHE A 1 72 ? -1.155 -4.568 -7.688 1.00 98.50 72 PHE A O 1
ATOM 613 N N . CYS A 1 73 ? -0.452 -4.796 -5.570 1.00 98.38 73 CYS A N 1
ATOM 614 C CA . CYS A 1 73 ? 0.929 -5.122 -5.949 1.00 98.38 73 CYS A CA 1
ATOM 615 C C . CYS A 1 73 ? 1.000 -6.347 -6.878 1.00 98.38 73 CYS A C 1
ATOM 617 O O . CYS A 1 73 ? 1.767 -6.355 -7.843 1.00 98.38 73 CYS A O 1
ATOM 619 N N . ARG A 1 74 ? 0.192 -7.384 -6.608 1.00 98.38 74 ARG A N 1
ATOM 620 C CA . ARG A 1 74 ? 0.104 -8.580 -7.466 1.00 98.38 74 ARG A CA 1
ATOM 621 C C . ARG A 1 74 ? -0.413 -8.228 -8.859 1.00 98.38 74 ARG A C 1
ATOM 623 O O . ARG A 1 74 ? 0.191 -8.644 -9.845 1.00 98.38 74 ARG A O 1
ATOM 630 N N . LEU A 1 75 ? -1.497 -7.454 -8.932 1.00 98.31 75 LEU A N 1
ATOM 631 C CA . LEU A 1 75 ? -2.102 -7.029 -10.192 1.00 98.31 75 LEU A CA 1
ATOM 632 C C . LEU A 1 75 ? -1.147 -6.149 -11.004 1.00 98.31 75 LEU A C 1
ATOM 634 O O . LEU A 1 75 ? -0.950 -6.401 -12.188 1.00 98.31 75 LEU A O 1
ATOM 638 N N . TYR A 1 76 ? -0.523 -5.161 -10.363 1.00 97.94 76 TYR A N 1
ATOM 639 C CA . TYR A 1 76 ? 0.452 -4.266 -10.980 1.00 97.94 76 TYR A CA 1
ATOM 640 C C . TYR A 1 76 ? 1.613 -5.052 -11.602 1.00 97.94 76 TYR A C 1
ATOM 642 O O . TYR A 1 76 ? 1.915 -4.881 -12.782 1.00 97.94 76 TYR A O 1
ATOM 650 N N . ASN A 1 77 ? 2.231 -5.958 -10.833 1.00 97.44 77 ASN A N 1
ATOM 651 C CA . ASN A 1 77 ? 3.358 -6.758 -11.315 1.00 97.44 77 ASN A CA 1
ATOM 652 C C . ASN A 1 77 ? 2.947 -7.660 -12.482 1.00 97.44 77 ASN A C 1
ATOM 654 O O . ASN A 1 77 ? 3.663 -7.733 -13.478 1.00 97.44 77 ASN A O 1
ATOM 658 N N . TRP A 1 78 ? 1.782 -8.306 -12.381 1.00 97.31 78 TRP A N 1
ATOM 659 C CA . TRP A 1 78 ? 1.248 -9.127 -13.464 1.00 97.31 78 TRP A CA 1
ATOM 660 C C . TRP A 1 78 ? 0.986 -8.308 -14.731 1.00 97.31 78 TRP A C 1
ATOM 662 O O . TRP A 1 78 ? 1.310 -8.755 -15.830 1.00 97.31 78 TRP A O 1
ATOM 672 N N . PHE A 1 79 ? 0.426 -7.106 -14.592 1.00 96.69 79 PHE A N 1
ATOM 673 C CA . PHE A 1 79 ? 0.114 -6.238 -15.722 1.00 96.69 79 PHE A CA 1
ATOM 674 C C . PHE A 1 79 ? 1.385 -5.749 -16.423 1.00 96.69 79 PHE A C 1
ATOM 676 O O . PHE A 1 79 ? 1.475 -5.809 -17.647 1.00 96.69 79 PHE A O 1
ATOM 683 N N . LEU A 1 80 ? 2.394 -5.346 -15.648 1.00 95.38 80 LEU A N 1
ATOM 684 C CA . LEU A 1 80 ? 3.705 -4.958 -16.161 1.00 95.38 80 LEU A CA 1
ATOM 685 C C . LEU A 1 80 ? 4.378 -6.107 -16.924 1.00 95.38 80 LEU A C 1
ATOM 687 O O . LEU A 1 80 ? 4.782 -5.924 -18.071 1.00 95.38 80 LEU A O 1
ATOM 691 N N . ASP A 1 81 ? 4.438 -7.300 -16.324 1.00 95.38 81 ASP A N 1
ATOM 692 C CA . ASP A 1 81 ? 4.997 -8.488 -16.978 1.00 95.38 81 ASP A CA 1
ATOM 693 C C . ASP A 1 81 ? 4.222 -8.825 -18.265 1.00 95.38 81 ASP A C 1
ATOM 695 O O . ASP A 1 81 ? 4.823 -9.137 -19.294 1.00 95.38 81 ASP A O 1
ATOM 699 N N . SER A 1 82 ? 2.891 -8.702 -18.234 1.00 95.38 82 SER A N 1
ATOM 700 C CA . SER A 1 82 ? 2.017 -8.963 -19.384 1.00 95.38 82 SER A CA 1
ATOM 701 C C . SER A 1 82 ? 2.250 -7.986 -20.536 1.00 95.38 82 SER A C 1
ATOM 703 O O . SER A 1 82 ? 2.210 -8.400 -21.692 1.00 95.38 82 SER A O 1
ATOM 705 N N . ILE A 1 83 ? 2.500 -6.704 -20.249 1.00 93.81 83 ILE A N 1
ATOM 706 C CA . ILE A 1 83 ? 2.844 -5.710 -21.275 1.00 93.81 83 ILE A CA 1
ATOM 707 C C . ILE A 1 83 ? 4.210 -6.033 -21.880 1.00 93.81 83 ILE A C 1
ATOM 709 O O . ILE A 1 83 ? 4.337 -6.085 -23.100 1.00 93.81 83 ILE A O 1
ATOM 713 N N . CYS A 1 84 ? 5.220 -6.305 -21.048 1.00 90.94 84 CYS A N 1
ATOM 714 C CA . CYS A 1 84 ? 6.566 -6.614 -21.528 1.00 90.94 84 CYS A CA 1
ATOM 715 C C . CYS A 1 84 ? 6.610 -7.880 -22.401 1.00 90.94 84 CYS A C 1
ATOM 717 O O . CYS A 1 84 ? 7.371 -7.930 -23.363 1.00 90.94 84 CYS A O 1
ATOM 719 N N . GLN A 1 85 ? 5.794 -8.892 -22.092 1.00 90.12 85 GLN A N 1
ATOM 720 C CA . GLN A 1 85 ? 5.729 -10.142 -22.861 1.00 90.12 85 GLN A CA 1
ATOM 721 C C . GLN A 1 85 ? 5.002 -10.010 -24.202 1.00 90.12 85 GLN A C 1
ATOM 723 O O . GLN A 1 85 ? 5.278 -10.787 -25.113 1.00 90.12 85 GLN A O 1
ATOM 728 N N . ARG A 1 86 ? 4.065 -9.064 -24.337 1.00 82.75 86 ARG A N 1
ATOM 729 C CA .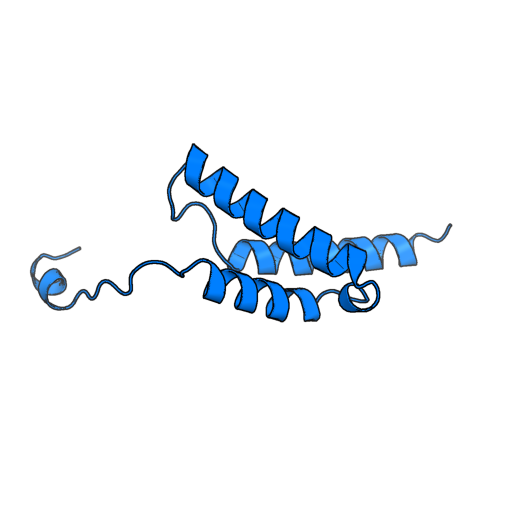 ARG A 1 86 ? 3.269 -8.907 -25.565 1.00 82.75 86 ARG A CA 1
ATOM 730 C C . ARG A 1 86 ? 4.050 -8.289 -26.726 1.00 82.75 86 ARG A C 1
ATOM 732 O O . ARG A 1 86 ? 3.589 -8.405 -27.854 1.00 82.75 86 ARG A O 1
ATOM 739 N N . GLY A 1 87 ? 5.231 -7.723 -26.465 1.00 66.81 87 GLY A N 1
ATOM 740 C CA . GLY A 1 87 ? 5.977 -6.944 -27.452 1.00 66.81 87 GLY A CA 1
ATOM 741 C C . GLY A 1 87 ? 5.232 -5.657 -27.852 1.00 66.81 87 GLY A C 1
ATOM 742 O O . GLY A 1 87 ? 4.051 -5.507 -27.531 1.00 66.81 87 GLY A O 1
ATOM 743 N N . PRO A 1 88 ? 5.919 -4.689 -28.478 1.00 58.66 88 PRO A N 1
ATOM 744 C CA . PRO A 1 88 ? 5.252 -3.579 -29.155 1.00 58.66 88 PRO A CA 1
ATOM 745 C C . PRO A 1 88 ? 4.395 -4.054 -30.338 1.00 58.66 88 PRO A C 1
ATOM 747 O O . PRO A 1 88 ? 4.765 -5.071 -30.972 1.00 58.66 88 PRO A O 1
#

Organism: NCBI:txid392030

Sequence (88 aa):
MPETMLEYIWDYGYLNETTELDYVKTMLLRCKYLSNFEVIFNLVIQLLLQSQNHFRQIEDASSVSLRDIDRFCRLYNWFLDSICQRGP

pLDDT: mean 92.26, std 8.2, range [58.66, 98.5]

InterPro domains:
  IPR031248 E3 ubiquitin-protein ligase RNF213 [PTHR22605] (1-85)